Protein AF-A0A0F9HI23-F1 (afdb_monomer)

Radius of gyration: 23.36 Å; Cα contacts (8 Å, |Δi|>4): 128; chains: 1; bounding box: 50×27×61 Å

Sequence (127 aa):
MTTVYQAADNRWLVFNNGIKSDYFSQESEARDMATKLTFGEQSQGGATALAQVADRLTNLETVYFDRGYNSGGTNPIVDGDIVSLNITAADLAALVTLAQQLNNFLDNLAVATGDYDATLNAVRTDV

Foldseek 3Di:
DWDWDQDPVRWIWIDDPNRTDDTHNDPVVNVVVSVVVVVVVVVVVVVVVLVVVLVVLVVLLVCCVVVLCDVVGPNHDAQVNCVVQVAGSVLVVVSNLVSVQSVCVVVVHDHDDDDVVVSCVRRDDPD

pLDDT: mean 93.26, std 4.33, range [62.75, 97.94]

Structure (mmCIF, N/CA/C/O backbone):
data_AF-A0A0F9HI23-F1
#
_entry.id   AF-A0A0F9HI23-F1
#
loop_
_atom_site.group_PDB
_atom_site.id
_atom_site.type_symbol
_atom_site.label_atom_id
_atom_site.label_alt_id
_atom_site.label_comp_id
_atom_site.label_asym_id
_atom_site.label_entity_id
_atom_site.label_seq_id
_atom_site.pdbx_PDB_ins_code
_atom_site.Cartn_x
_atom_site.Cartn_y
_atom_site.Cartn_z
_atom_site.occupancy
_atom_site.B_iso_or_equiv
_atom_site.auth_seq_id
_atom_site.auth_comp_id
_atom_site.auth_asym_id
_atom_site.auth_atom_id
_atom_site.pdbx_PDB_model_num
ATOM 1 N N . MET A 1 1 ? 20.783 -2.466 -12.170 1.00 71.88 1 MET A N 1
ATOM 2 C CA . MET A 1 1 ? 21.206 -1.329 -13.023 1.00 71.88 1 MET A CA 1
ATOM 3 C C . MET A 1 1 ? 21.418 -1.851 -14.425 1.00 71.88 1 MET A C 1
ATOM 5 O O . MET A 1 1 ? 22.284 -2.700 -14.625 1.00 71.88 1 MET A O 1
ATOM 9 N N . THR A 1 2 ? 20.602 -1.375 -15.363 1.00 87.56 2 THR A N 1
ATOM 10 C CA . THR A 1 2 ? 20.696 -1.771 -16.768 1.00 87.56 2 THR A CA 1
ATOM 11 C C . THR A 1 2 ? 21.841 -1.026 -17.456 1.00 87.56 2 THR A C 1
ATOM 13 O O . THR A 1 2 ? 21.986 0.185 -17.287 1.00 87.56 2 THR A O 1
ATOM 16 N N . THR A 1 3 ? 22.6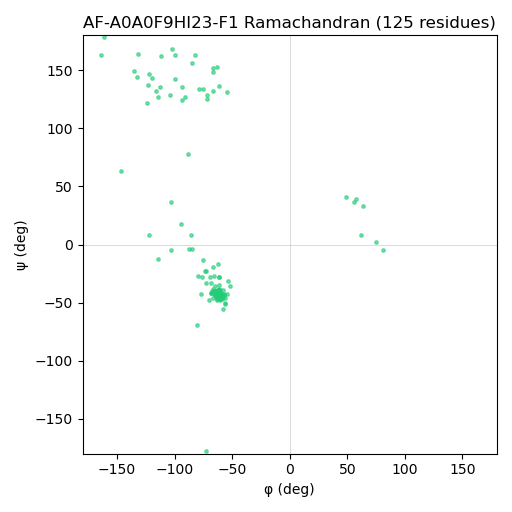62 -1.736 -18.225 1.00 90.06 3 THR A N 1
ATOM 17 C CA . THR A 1 3 ? 23.829 -1.182 -18.917 1.00 90.06 3 THR A CA 1
ATOM 18 C C . THR A 1 3 ? 23.881 -1.626 -20.375 1.00 90.06 3 THR A C 1
ATOM 20 O O . THR A 1 3 ? 23.500 -2.744 -20.722 1.00 90.06 3 THR A O 1
ATOM 23 N N . VAL A 1 4 ? 24.346 -0.719 -21.239 1.00 91.88 4 VAL A N 1
ATOM 24 C CA . VAL A 1 4 ? 24.458 -0.924 -22.689 1.00 91.88 4 VAL A CA 1
ATOM 25 C C . VAL A 1 4 ? 25.928 -0.873 -23.086 1.00 91.88 4 VAL A C 1
ATOM 27 O O . VAL A 1 4 ? 26.633 0.059 -22.700 1.00 91.88 4 VAL A O 1
ATOM 30 N N . TYR A 1 5 ? 26.380 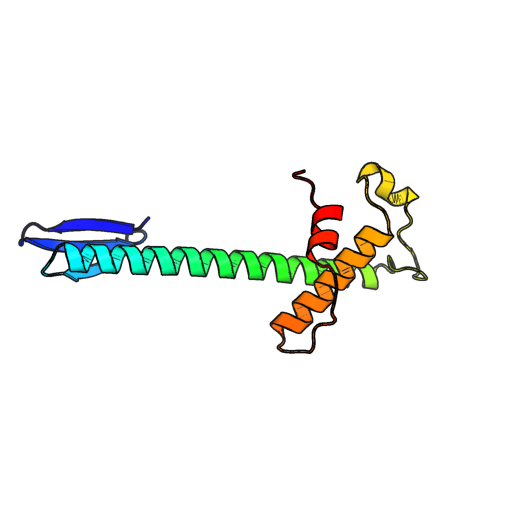-1.848 -23.871 1.00 91.94 5 TYR A N 1
ATOM 31 C CA . TYR A 1 5 ? 27.763 -1.937 -24.344 1.00 91.94 5 TYR A CA 1
ATOM 32 C C . TYR A 1 5 ? 27.812 -2.280 -25.827 1.00 91.94 5 TYR A C 1
ATOM 34 O O . TYR A 1 5 ? 26.960 -3.014 -26.324 1.00 91.94 5 TYR A O 1
ATOM 42 N N . GLN A 1 6 ? 28.846 -1.809 -26.516 1.00 93.06 6 GLN A N 1
ATOM 43 C CA . GLN A 1 6 ? 29.176 -2.285 -27.854 1.00 93.06 6 GLN A CA 1
ATOM 44 C C . GLN A 1 6 ? 30.158 -3.457 -27.747 1.00 93.06 6 GLN A C 1
ATOM 46 O O . GLN A 1 6 ? 31.184 -3.362 -27.072 1.00 93.06 6 GLN A O 1
ATOM 51 N N . ALA A 1 7 ? 29.832 -4.576 -28.384 1.00 88.88 7 ALA A N 1
ATOM 52 C CA . ALA A 1 7 ? 30.691 -5.747 -28.476 1.00 88.88 7 ALA A CA 1
ATOM 53 C C . ALA A 1 7 ? 31.721 -5.597 -29.610 1.00 88.88 7 ALA A C 1
ATOM 55 O O . ALA A 1 7 ? 31.569 -4.781 -30.518 1.00 88.88 7 ALA A O 1
ATOM 56 N N . ALA A 1 8 ? 32.772 -6.424 -29.575 1.00 88.19 8 ALA A N 1
ATOM 57 C CA . ALA A 1 8 ? 33.863 -6.400 -30.557 1.00 88.19 8 ALA A CA 1
ATOM 58 C C . ALA A 1 8 ? 33.420 -6.709 -32.003 1.00 88.19 8 ALA A C 1
ATOM 60 O O . ALA A 1 8 ? 34.151 -6.431 -32.947 1.00 88.19 8 ALA A O 1
ATOM 61 N N . ASP A 1 9 ? 32.228 -7.279 -32.180 1.00 89.81 9 ASP A N 1
ATOM 62 C CA . ASP A 1 9 ? 31.604 -7.577 -33.471 1.00 89.81 9 ASP A CA 1
ATOM 63 C C . ASP A 1 9 ? 30.654 -6.461 -33.957 1.00 89.81 9 ASP A C 1
ATOM 65 O O . ASP A 1 9 ? 29.818 -6.698 -34.828 1.00 89.81 9 ASP A O 1
ATOM 69 N N . ASN A 1 10 ? 30.776 -5.250 -33.397 1.00 90.19 10 ASN A N 1
ATOM 70 C CA . ASN A 1 10 ? 29.945 -4.067 -33.658 1.00 90.19 10 ASN A CA 1
ATOM 71 C C . ASN A 1 10 ? 28.455 -4.209 -33.309 1.00 90.19 10 ASN A C 1
ATOM 73 O O . ASN A 1 10 ? 27.683 -3.293 -33.596 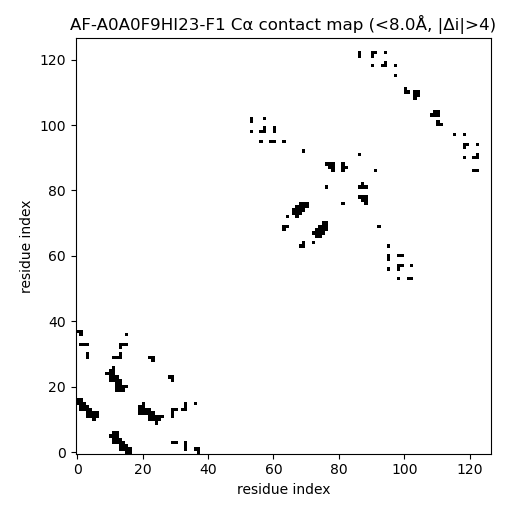1.00 90.19 10 ASN A O 1
ATOM 77 N N . ARG A 1 11 ? 28.040 -5.299 -32.657 1.00 92.25 11 ARG A N 1
ATOM 78 C CA . ARG A 1 11 ? 26.681 -5.432 -32.123 1.00 92.25 11 ARG A CA 1
ATOM 79 C C . ARG A 1 11 ? 26.579 -4.805 -30.742 1.00 92.25 11 ARG A C 1
ATOM 81 O O . ARG A 1 11 ? 27.561 -4.691 -30.011 1.00 92.25 11 ARG A O 1
ATOM 88 N N . TRP A 1 12 ? 25.370 -4.429 -30.364 1.00 93.62 12 TRP A N 1
ATOM 89 C CA . TRP A 1 12 ? 25.077 -3.844 -29.066 1.00 93.62 12 TRP A CA 1
ATOM 90 C C . TRP A 1 12 ? 24.502 -4.887 -28.118 1.00 93.62 12 TRP A C 1
ATOM 92 O O . TRP A 1 12 ? 23.741 -5.761 -28.519 1.00 93.62 12 TRP A O 1
ATOM 102 N N . LEU A 1 13 ? 24.885 -4.799 -26.852 1.00 92.62 13 LEU A N 1
ATOM 103 C CA . LEU A 1 13 ? 24.504 -5.710 -25.787 1.00 92.62 13 LEU A CA 1
ATOM 104 C C . LEU A 1 13 ? 23.838 -4.931 -24.667 1.00 92.62 13 LEU A C 1
ATOM 106 O O . LEU A 1 13 ? 24.339 -3.885 -24.255 1.00 92.62 13 LEU A O 1
ATOM 110 N N . VAL A 1 14 ? 22.758 -5.489 -24.133 1.00 93.25 14 VAL A N 1
ATOM 111 C CA . VAL A 1 14 ? 22.091 -4.963 -22.942 1.00 93.25 14 VAL A CA 1
ATOM 112 C C . VAL A 1 14 ? 22.226 -5.978 -21.821 1.00 93.25 14 VAL A C 1
ATOM 114 O O . VAL A 1 14 ? 21.871 -7.146 -21.991 1.00 93.25 14 VAL A O 1
ATOM 117 N N . PHE A 1 15 ? 22.731 -5.530 -20.678 1.00 91.25 15 PHE A N 1
ATOM 118 C CA . PHE A 1 15 ? 22.771 -6.312 -19.452 1.00 91.25 15 PHE A CA 1
ATOM 119 C C . PHE A 1 15 ? 21.848 -5.681 -18.428 1.00 91.25 15 PHE A C 1
ATOM 121 O O . PHE A 1 15 ? 21.894 -4.473 -18.217 1.00 91.25 15 PHE A O 1
ATOM 128 N N . ASN A 1 16 ? 21.056 -6.503 -17.753 1.00 90.19 16 ASN A N 1
ATOM 129 C CA . ASN A 1 16 ? 20.326 -6.081 -16.576 1.00 90.19 16 ASN A CA 1
ATOM 130 C C . ASN A 1 16 ? 20.668 -6.977 -15.385 1.00 90.19 16 ASN A C 1
ATOM 132 O O . ASN A 1 16 ? 20.522 -8.193 -15.459 1.00 90.19 16 ASN A O 1
ATOM 136 N N . ASN A 1 17 ? 21.181 -6.376 -14.308 1.00 86.44 17 ASN A N 1
ATOM 137 C CA . ASN A 1 17 ? 21.671 -7.076 -13.110 1.00 86.44 17 ASN A CA 1
ATOM 138 C C . ASN A 1 17 ? 22.623 -8.244 -13.434 1.00 86.44 17 ASN A C 1
ATOM 140 O O . ASN A 1 17 ? 22.542 -9.320 -12.851 1.00 86.44 17 ASN A O 1
ATOM 144 N N . GLY A 1 18 ? 23.519 -8.030 -14.403 1.00 84.69 18 GLY A N 1
ATOM 145 C CA . GLY A 1 18 ? 24.489 -9.032 -14.855 1.00 84.69 18 GLY A CA 1
ATOM 146 C C . GLY A 1 18 ? 23.936 -10.074 -15.835 1.00 84.69 18 GLY A C 1
ATOM 147 O O . GLY A 1 18 ? 24.709 -10.862 -16.374 1.00 84.69 18 GLY A O 1
ATOM 148 N N . ILE A 1 19 ? 22.633 -10.059 -16.129 1.00 88.56 19 ILE A N 1
ATOM 149 C CA . ILE A 1 19 ? 21.994 -10.963 -17.088 1.00 88.56 19 ILE A CA 1
ATOM 150 C C . ILE A 1 19 ? 21.946 -10.290 -18.460 1.00 88.56 19 ILE A C 1
ATOM 152 O O . ILE A 1 19 ? 21.405 -9.195 -18.607 1.00 88.56 19 ILE A O 1
ATOM 156 N N . LYS A 1 20 ? 22.504 -10.949 -19.479 1.00 89.25 20 LYS A N 1
ATOM 157 C CA . LYS A 1 20 ? 22.438 -10.484 -20.871 1.00 89.25 20 LYS A CA 1
ATOM 158 C C . LYS A 1 20 ? 21.020 -10.671 -21.416 1.00 89.25 20 LYS A C 1
ATOM 160 O O . LYS A 1 20 ? 20.500 -11.781 -21.357 1.00 89.25 20 LYS A O 1
ATOM 165 N N . SER A 1 21 ? 20.441 -9.615 -21.983 1.00 84.50 21 SER A N 1
ATOM 166 C CA . SER A 1 21 ? 19.138 -9.667 -22.653 1.00 84.50 21 SER A CA 1
ATOM 167 C C . SER A 1 21 ? 19.272 -10.223 -24.074 1.00 84.50 21 SER A C 1
ATOM 169 O O . SER A 1 21 ? 18.865 -11.355 -24.310 1.00 84.50 21 SER A O 1
ATOM 171 N N . ASP A 1 22 ? 19.894 -9.479 -24.995 1.00 87.00 22 ASP A N 1
ATOM 172 C CA . ASP A 1 22 ? 20.090 -9.914 -26.386 1.00 87.00 22 ASP A CA 1
ATOM 173 C C . ASP A 1 22 ? 21.206 -9.119 -27.100 1.00 87.00 22 ASP A C 1
ATOM 175 O O . ASP A 1 22 ? 21.820 -8.222 -26.509 1.00 87.00 22 ASP A O 1
ATOM 179 N N . TYR A 1 23 ? 21.466 -9.469 -28.364 1.00 89.31 23 TYR A N 1
ATOM 180 C CA . TYR A 1 23 ? 22.253 -8.696 -29.321 1.00 89.31 23 TYR A CA 1
ATOM 181 C C . TYR A 1 23 ? 21.360 -7.800 -30.177 1.00 89.31 23 TYR A C 1
ATOM 183 O O . TYR A 1 23 ? 20.382 -8.252 -30.764 1.00 89.31 23 TYR A O 1
ATOM 191 N N . PHE A 1 24 ? 21.782 -6.554 -30.350 1.00 93.00 24 PHE A N 1
ATOM 192 C CA . PHE A 1 24 ? 21.100 -5.565 -31.174 1.00 93.00 24 PHE A CA 1
ATOM 193 C C . PHE A 1 24 ? 22.012 -5.090 -32.297 1.00 93.00 24 PHE A C 1
ATOM 195 O O . PHE A 1 24 ? 23.228 -4.958 -32.130 1.00 93.00 24 PHE A O 1
ATOM 202 N N . SER A 1 25 ? 21.417 -4.842 -33.458 1.00 92.50 25 SER A N 1
ATOM 203 C CA . SER A 1 25 ? 22.147 -4.366 -34.632 1.00 92.50 25 SER A CA 1
ATOM 204 C C . SER A 1 25 ? 22.417 -2.863 -34.566 1.00 92.50 25 SER A C 1
ATOM 206 O O . SER A 1 25 ? 23.419 -2.389 -35.099 1.00 92.50 25 SER A O 1
ATOM 208 N N . GLN A 1 26 ? 21.556 -2.124 -33.860 1.00 94.69 26 GLN A N 1
ATOM 209 C CA . GLN A 1 26 ? 21.635 -0.677 -33.705 1.00 94.69 26 GLN A CA 1
ATOM 210 C C . GLN A 1 26 ? 21.713 -0.275 -32.229 1.00 94.69 26 GLN A C 1
ATOM 212 O O . GLN A 1 26 ? 21.097 -0.890 -31.358 1.00 94.69 26 GLN A O 1
ATOM 217 N N . GLU A 1 27 ? 22.435 0.812 -31.950 1.00 92.75 27 GLU A N 1
ATOM 218 C CA . GLU A 1 27 ? 22.540 1.375 -30.599 1.00 92.75 27 GLU A CA 1
ATOM 219 C C . GLU A 1 27 ? 21.178 1.828 -30.065 1.00 92.75 27 GLU A C 1
ATOM 221 O O . GLU A 1 27 ? 20.861 1.634 -28.893 1.00 92.75 27 GLU A O 1
ATOM 226 N N . SER A 1 28 ? 20.360 2.419 -30.937 1.00 95.00 28 SER A N 1
ATOM 227 C CA . SER A 1 28 ? 19.012 2.890 -30.619 1.00 95.00 28 SER A CA 1
ATOM 228 C C . SER A 1 28 ? 18.112 1.756 -30.123 1.00 95.00 28 SER A C 1
ATOM 230 O O . SER A 1 28 ? 17.415 1.933 -29.127 1.00 95.00 28 SER A O 1
ATOM 232 N N . GLU A 1 29 ? 18.178 0.581 -30.756 1.00 94.44 29 GLU A N 1
ATOM 233 C CA . GLU A 1 29 ? 17.438 -0.623 -30.351 1.00 94.44 29 GLU A CA 1
ATOM 234 C C . GLU A 1 29 ? 17.887 -1.112 -28.966 1.00 94.44 29 GLU A C 1
ATOM 236 O O . GLU A 1 29 ? 17.057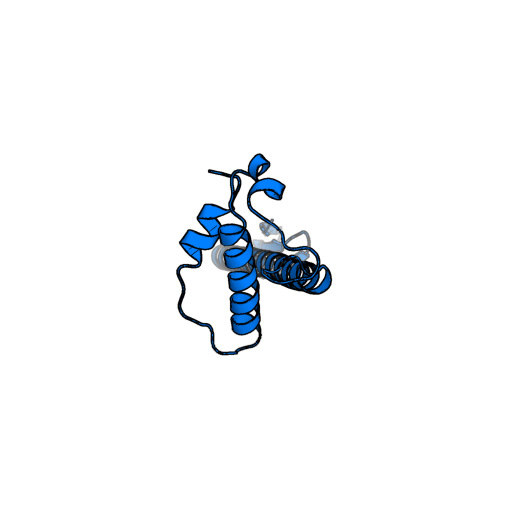 -1.399 -28.101 1.00 94.44 29 GLU A O 1
ATOM 241 N N . ALA A 1 30 ? 19.201 -1.145 -28.718 1.00 93.06 30 ALA A N 1
ATOM 242 C CA . ALA A 1 30 ? 19.745 -1.532 -27.417 1.00 93.06 30 ALA A CA 1
ATOM 243 C C . ALA A 1 30 ? 19.360 -0.542 -26.305 1.00 93.06 30 ALA A C 1
ATOM 245 O O . ALA A 1 30 ? 19.031 -0.948 -25.189 1.00 93.06 30 ALA A O 1
ATOM 246 N N . ARG A 1 31 ? 19.365 0.764 -26.594 1.00 92.38 31 ARG A N 1
ATOM 247 C CA . ARG A 1 31 ? 18.938 1.800 -25.640 1.00 92.38 31 ARG A CA 1
ATOM 248 C C . ARG A 1 31 ? 17.440 1.732 -25.344 1.00 92.38 31 ARG A C 1
ATOM 250 O O . ARG A 1 31 ? 17.060 1.867 -24.185 1.00 92.38 31 ARG A O 1
ATOM 257 N N . ASP A 1 32 ? 16.603 1.481 -26.348 1.00 94.75 32 ASP A N 1
ATOM 258 C CA . ASP A 1 32 ? 15.164 1.269 -26.153 1.00 94.75 32 ASP A CA 1
ATOM 259 C C . ASP A 1 32 ? 14.889 0.046 -25.260 1.00 94.75 32 ASP A C 1
ATOM 261 O O . ASP A 1 32 ? 14.136 0.136 -24.287 1.00 94.75 32 ASP A O 1
ATOM 265 N N . MET A 1 33 ? 15.581 -1.075 -25.503 1.00 94.06 33 MET A N 1
ATOM 266 C CA . MET A 1 33 ? 15.510 -2.244 -24.621 1.00 94.06 33 MET A CA 1
ATOM 267 C C . MET A 1 33 ? 15.955 -1.914 -23.191 1.00 94.06 33 MET A C 1
ATOM 269 O O . MET A 1 33 ? 15.296 -2.312 -22.230 1.00 94.06 33 MET A O 1
ATOM 273 N N . ALA A 1 34 ? 17.044 -1.161 -23.025 1.00 92.38 34 ALA A N 1
ATOM 274 C CA . ALA A 1 34 ? 17.525 -0.787 -21.701 1.00 92.38 34 ALA A CA 1
ATOM 275 C C . ALA A 1 34 ? 16.496 0.043 -20.907 1.00 92.38 34 ALA A C 1
ATOM 277 O O . ALA A 1 34 ? 16.298 -0.181 -19.709 1.00 92.38 34 ALA A O 1
ATOM 278 N N . THR A 1 35 ? 15.793 0.955 -21.583 1.00 94.00 35 THR A N 1
ATOM 279 C CA . THR A 1 35 ? 14.689 1.731 -21.001 1.00 94.00 35 THR A CA 1
ATOM 280 C C . THR A 1 35 ? 13.518 0.834 -20.601 1.00 94.00 35 THR A C 1
ATOM 282 O O . THR A 1 35 ? 13.003 0.969 -19.492 1.00 94.00 35 THR A O 1
ATOM 285 N N . LYS A 1 36 ? 13.123 -0.123 -21.452 1.00 93.88 36 LYS A N 1
ATOM 286 C CA . LYS A 1 36 ? 12.054 -1.093 -21.148 1.00 93.88 36 LYS A CA 1
ATOM 287 C C . LYS A 1 36 ? 12.382 -1.954 -19.928 1.00 93.88 36 LYS A C 1
ATOM 289 O O . LYS A 1 36 ? 11.522 -2.144 -19.070 1.00 93.88 36 LYS A O 1
ATOM 294 N N . LEU A 1 37 ? 13.623 -2.433 -19.823 1.00 93.94 37 LEU A N 1
ATOM 295 C CA . LEU A 1 37 ? 14.085 -3.195 -18.661 1.00 93.94 37 LEU A CA 1
ATOM 296 C C . LEU A 1 37 ? 14.042 -2.339 -17.397 1.00 93.94 37 LEU A C 1
ATOM 298 O O . LEU A 1 37 ? 13.456 -2.762 -16.406 1.00 93.94 37 LEU A O 1
ATOM 302 N N . THR A 1 38 ? 14.557 -1.111 -17.462 1.00 91.75 38 THR A N 1
ATOM 303 C CA . THR A 1 38 ? 14.505 -0.167 -16.336 1.00 91.75 38 THR A CA 1
ATOM 304 C C . THR A 1 38 ? 13.062 0.092 -15.892 1.00 91.75 38 THR A C 1
ATOM 306 O O . THR A 1 38 ? 12.765 0.029 -14.704 1.00 91.75 38 THR A O 1
ATOM 309 N N . PHE A 1 39 ? 12.135 0.317 -16.827 1.00 92.62 39 PHE A N 1
ATOM 310 C CA . PHE A 1 39 ? 10.711 0.482 -16.520 1.00 92.62 39 PHE A CA 1
ATOM 311 C C . PHE A 1 39 ? 10.112 -0.757 -15.834 1.00 92.62 39 PHE A C 1
ATOM 313 O O . PHE A 1 39 ? 9.384 -0.630 -14.847 1.00 92.62 39 PHE A O 1
ATOM 320 N N . GLY A 1 40 ? 10.439 -1.956 -16.323 1.00 93.62 40 GLY A N 1
ATOM 321 C CA . GLY A 1 40 ? 10.009 -3.215 -15.717 1.00 93.62 40 GLY A CA 1
ATOM 322 C C . GLY A 1 40 ? 10.555 -3.410 -14.300 1.00 93.62 40 GLY A C 1
ATOM 323 O O . GLY A 1 40 ? 9.815 -3.852 -13.425 1.00 93.62 40 GLY A O 1
ATOM 324 N N . GLU A 1 41 ? 11.812 -3.035 -14.047 1.00 92.50 41 GLU A N 1
ATOM 325 C CA . GLU A 1 41 ? 12.409 -3.060 -12.704 1.00 92.50 41 GLU A CA 1
ATOM 326 C C . GLU A 1 41 ? 11.693 -2.111 -11.743 1.00 92.50 41 GLU A C 1
ATOM 328 O O . GLU A 1 41 ? 11.326 -2.517 -10.642 1.00 92.50 41 GLU A O 1
ATOM 333 N N . GLN A 1 42 ? 11.452 -0.866 -12.165 1.00 93.50 42 GLN A N 1
ATOM 334 C CA . GLN A 1 42 ? 10.733 0.113 -11.345 1.00 93.50 42 GLN A CA 1
ATOM 335 C C . GLN A 1 42 ? 9.300 -0.347 -11.059 1.00 93.50 42 GLN A C 1
ATOM 337 O O . GLN A 1 42 ? 8.822 -0.222 -9.934 1.00 93.50 42 GLN A O 1
ATOM 342 N N . SER A 1 43 ? 8.639 -0.948 -12.051 1.00 94.81 43 SER A N 1
ATOM 343 C CA . SER A 1 43 ? 7.287 -1.492 -11.900 1.00 94.81 43 SER A CA 1
ATOM 344 C C . SER A 1 43 ? 7.246 -2.659 -10.907 1.00 94.81 43 SER A C 1
ATOM 346 O O . SER A 1 43 ? 6.373 -2.698 -10.044 1.00 94.81 43 SER A O 1
ATOM 348 N N . GLN A 1 44 ? 8.212 -3.584 -10.971 1.00 95.56 44 GLN A N 1
ATOM 349 C CA . GLN A 1 44 ? 8.337 -4.680 -10.000 1.00 95.56 44 GLN A CA 1
ATOM 350 C C . GLN A 1 44 ? 8.663 -4.173 -8.590 1.00 95.56 44 GLN A C 1
ATOM 352 O O . GLN A 1 44 ? 8.102 -4.670 -7.612 1.00 95.56 44 GLN A O 1
ATOM 357 N N . GLY A 1 45 ? 9.534 -3.166 -8.478 1.00 96.06 45 GLY A N 1
ATOM 358 C CA . GLY A 1 45 ? 9.840 -2.508 -7.209 1.00 96.06 45 GLY A CA 1
ATOM 359 C C . GLY A 1 45 ? 8.602 -1.860 -6.586 1.00 96.06 45 GLY A C 1
ATOM 360 O O . GLY A 1 45 ? 8.311 -2.098 -5.416 1.00 96.06 45 GLY A O 1
ATOM 361 N N . GLY A 1 46 ? 7.827 -1.120 -7.383 1.00 95.31 46 GLY A N 1
ATOM 362 C CA . GLY A 1 46 ? 6.564 -0.519 -6.950 1.00 95.31 46 GLY A CA 1
ATOM 363 C C . GLY A 1 46 ? 5.529 -1.557 -6.513 1.00 95.31 46 GLY A C 1
ATOM 364 O O . GLY A 1 46 ? 4.941 -1.417 -5.443 1.00 95.31 46 GLY A O 1
ATOM 365 N N . ALA A 1 47 ? 5.355 -2.635 -7.285 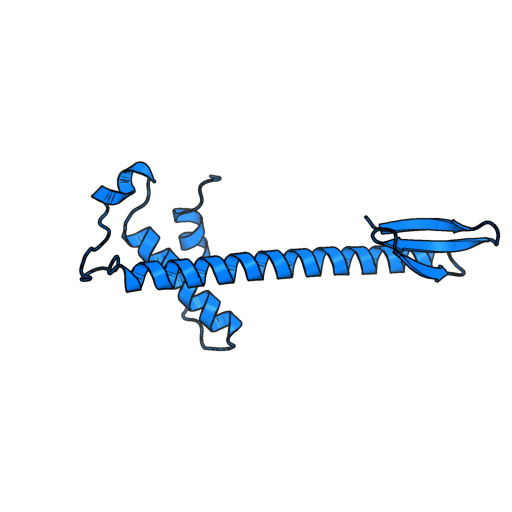1.00 95.31 47 ALA A N 1
ATOM 366 C CA . ALA A 1 47 ? 4.455 -3.732 -6.923 1.00 95.31 47 ALA A CA 1
ATOM 367 C C . ALA A 1 47 ? 4.868 -4.414 -5.608 1.00 95.31 47 ALA A C 1
ATOM 369 O O . ALA A 1 47 ? 4.021 -4.696 -4.764 1.00 95.31 47 ALA A O 1
ATOM 370 N N . THR A 1 48 ? 6.173 -4.623 -5.401 1.00 97.00 48 THR A N 1
ATOM 371 C CA . THR A 1 48 ? 6.709 -5.193 -4.155 1.00 97.00 48 THR A CA 1
ATOM 372 C C . THR A 1 48 ? 6.435 -4.280 -2.962 1.00 97.00 48 THR A C 1
ATOM 374 O O . THR A 1 48 ? 5.987 -4.752 -1.921 1.00 97.00 48 THR A O 1
ATOM 377 N N . ALA A 1 49 ? 6.671 -2.973 -3.109 1.00 95.31 49 ALA A N 1
ATOM 378 C CA . ALA A 1 49 ? 6.413 -2.002 -2.050 1.00 95.31 49 ALA A CA 1
ATOM 379 C C . ALA A 1 49 ? 4.921 -1.945 -1.684 1.00 95.31 49 ALA A C 1
ATOM 381 O O . ALA A 1 49 ? 4.581 -1.967 -0.503 1.00 95.31 49 ALA A O 1
ATOM 382 N N . LEU A 1 50 ? 4.032 -1.936 -2.683 1.00 92.12 50 LEU A N 1
ATOM 383 C CA . LEU A 1 50 ? 2.587 -1.958 -2.455 1.00 92.12 50 LEU A CA 1
ATOM 384 C C . LEU A 1 50 ? 2.147 -3.229 -1.716 1.00 92.12 50 LEU A C 1
ATOM 386 O O . LEU A 1 50 ? 1.400 -3.128 -0.748 1.00 92.12 50 LEU A O 1
ATOM 390 N N . ALA A 1 51 ? 2.642 -4.401 -2.127 1.00 94.12 51 ALA A N 1
ATOM 391 C CA . ALA A 1 51 ? 2.331 -5.669 -1.467 1.00 94.12 51 ALA A CA 1
ATOM 392 C C . ALA A 1 51 ? 2.778 -5.672 0.004 1.00 94.12 51 ALA A C 1
ATOM 394 O O . ALA A 1 51 ? 1.999 -6.010 0.887 1.00 94.12 51 ALA A O 1
ATOM 395 N N . GLN A 1 52 ? 3.997 -5.203 0.290 1.00 94.81 52 GLN A N 1
ATOM 396 C CA . GLN A 1 52 ? 4.501 -5.102 1.664 1.00 94.81 52 GLN A CA 1
ATOM 397 C C . GLN A 1 52 ? 3.670 -4.153 2.535 1.00 94.81 52 GLN A C 1
ATOM 399 O O . GLN A 1 52 ? 3.462 -4.422 3.720 1.00 94.81 52 GLN A O 1
ATOM 404 N N . VAL A 1 53 ? 3.215 -3.031 1.969 1.00 92.50 53 VAL A N 1
ATOM 405 C CA . VAL A 1 53 ? 2.332 -2.092 2.671 1.00 92.50 53 VAL A CA 1
ATOM 406 C C . VAL A 1 53 ? 0.976 -2.738 2.945 1.00 92.50 53 VAL A C 1
ATOM 408 O O . VAL A 1 53 ? 0.509 -2.661 4.080 1.00 92.50 53 VAL A O 1
ATOM 411 N N . ALA A 1 54 ? 0.382 -3.404 1.953 1.00 92.00 54 ALA A N 1
ATOM 412 C CA . ALA A 1 54 ? -0.885 -4.113 2.104 1.00 92.00 54 ALA A CA 1
ATOM 413 C C . ALA A 1 54 ? -0.800 -5.177 3.208 1.00 92.00 54 ALA A C 1
ATOM 415 O O . ALA A 1 54 ? -1.513 -5.063 4.200 1.00 92.00 54 ALA A O 1
ATOM 416 N N . ASP A 1 55 ? 0.160 -6.104 3.120 1.00 94.44 55 ASP A N 1
ATOM 417 C CA . ASP A 1 55 ? 0.364 -7.170 4.112 1.00 94.44 55 ASP A CA 1
ATOM 418 C C . ASP A 1 55 ? 0.518 -6.614 5.536 1.00 94.44 55 ASP A C 1
ATOM 420 O O . ASP A 1 55 ? -0.040 -7.134 6.508 1.00 94.44 55 ASP A O 1
ATOM 424 N N . ARG A 1 56 ? 1.277 -5.519 5.680 1.00 94.06 56 ARG A N 1
ATOM 425 C CA . ARG A 1 56 ? 1.495 -4.874 6.976 1.00 94.06 56 ARG A CA 1
ATOM 426 C C . ARG A 1 56 ? 0.216 -4.247 7.525 1.00 94.06 56 ARG A C 1
ATO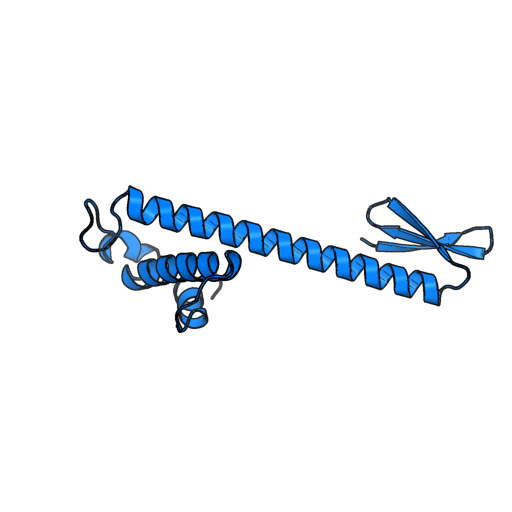M 428 O O . ARG A 1 56 ? -0.026 -4.358 8.728 1.00 94.06 56 ARG A O 1
ATOM 435 N N . LEU A 1 57 ? -0.576 -3.592 6.680 1.00 92.12 57 LEU A N 1
ATOM 436 C CA . LEU A 1 57 ? -1.842 -2.973 7.069 1.00 92.12 57 LEU A CA 1
ATOM 437 C C . LEU A 1 57 ? -2.896 -4.026 7.440 1.00 92.12 57 LEU A C 1
ATOM 439 O O . LEU A 1 57 ? -3.534 -3.882 8.481 1.00 92.12 57 LEU A O 1
ATOM 443 N N . THR A 1 58 ? -3.006 -5.124 6.688 1.00 91.19 58 THR A N 1
ATOM 444 C CA . THR A 1 58 ? -3.884 -6.263 7.020 1.00 91.19 58 THR A CA 1
ATOM 445 C C . THR A 1 58 ? -3.514 -6.888 8.367 1.00 91.19 58 THR A C 1
ATOM 447 O O . THR A 1 58 ? -4.376 -7.185 9.196 1.00 91.19 58 THR A O 1
ATOM 450 N N . ASN A 1 59 ? -2.216 -7.053 8.637 1.00 94.56 59 ASN A N 1
ATOM 451 C CA . ASN A 1 59 ? -1.760 -7.569 9.925 1.00 94.56 59 ASN A CA 1
ATOM 452 C C . ASN A 1 59 ? -2.057 -6.595 11.082 1.00 94.56 59 ASN A C 1
ATOM 454 O O . ASN A 1 59 ? -2.436 -7.026 12.169 1.00 94.56 59 ASN A O 1
ATOM 458 N N . LEU A 1 60 ? -1.910 -5.284 10.864 1.00 93.50 60 LEU A N 1
ATOM 459 C CA . LEU A 1 60 ? -2.270 -4.269 11.862 1.00 93.50 60 LEU A CA 1
ATOM 460 C C . LEU A 1 60 ? -3.770 -4.277 12.169 1.00 93.50 60 LEU A C 1
ATOM 462 O O . LEU A 1 60 ? -4.137 -4.224 13.342 1.00 93.50 60 LEU A O 1
ATOM 466 N N . GLU A 1 61 ? -4.615 -4.387 11.142 1.00 94.50 61 GLU A N 1
ATOM 467 C CA . GLU A 1 61 ? -6.062 -4.549 11.296 1.00 94.50 61 GLU A CA 1
ATOM 468 C C . GLU A 1 61 ? -6.382 -5.769 12.169 1.00 94.50 61 GLU A C 1
ATOM 470 O O . GLU A 1 61 ? -7.089 -5.651 13.170 1.00 94.50 61 GLU A O 1
ATOM 475 N N . THR A 1 62 ? -5.798 -6.922 11.835 1.00 95.62 62 THR A N 1
ATOM 476 C CA . THR A 1 62 ? -5.998 -8.177 12.574 1.00 95.62 62 THR A CA 1
ATOM 477 C C . THR A 1 62 ? -5.636 -8.003 14.048 1.00 95.62 62 THR A C 1
ATOM 479 O O . THR A 1 62 ? -6.445 -8.270 14.932 1.00 95.62 62 THR A O 1
ATOM 482 N N . VAL A 1 63 ? -4.449 -7.454 14.331 1.00 96.12 63 VAL A N 1
ATOM 483 C CA . VAL A 1 63 ? -3.987 -7.208 15.704 1.00 96.12 63 VAL A CA 1
ATOM 484 C C . VAL A 1 63 ? -4.903 -6.238 16.455 1.00 96.12 63 VAL A C 1
ATOM 486 O O . VAL A 1 63 ? -5.133 -6.431 17.651 1.00 96.12 63 VAL A O 1
ATOM 489 N N . TYR A 1 64 ? -5.413 -5.201 15.788 1.00 96.38 64 TYR A N 1
ATOM 490 C CA .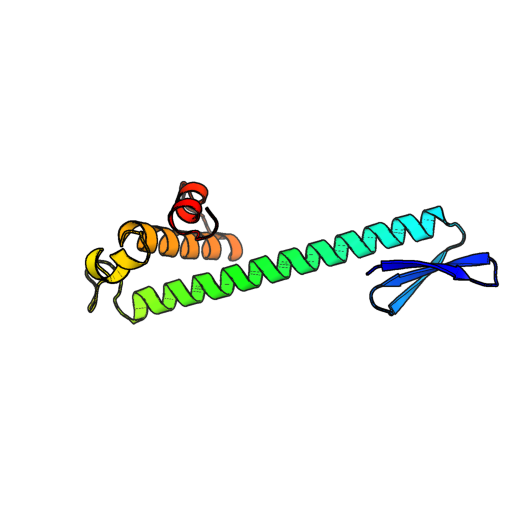 TYR A 1 64 ? -6.294 -4.207 16.399 1.00 96.38 64 TYR A CA 1
ATOM 491 C C . TYR A 1 64 ? -7.588 -4.841 16.924 1.00 96.38 64 TYR A C 1
ATOM 493 O O . TYR A 1 64 ? -7.969 -4.602 18.074 1.00 96.38 64 TYR A O 1
ATOM 501 N N . PHE A 1 65 ? -8.226 -5.697 16.125 1.00 96.12 65 PHE A N 1
ATOM 502 C CA . PHE A 1 65 ? -9.448 -6.387 16.539 1.00 96.12 65 PHE A CA 1
ATOM 503 C C . PHE A 1 65 ? -9.176 -7.551 17.499 1.00 96.12 65 PHE A C 1
ATOM 505 O O . PHE A 1 65 ? -9.851 -7.650 18.523 1.00 96.12 65 PHE A O 1
ATOM 512 N N . ASP A 1 66 ? -8.155 -8.375 17.250 1.00 97.44 66 ASP A N 1
ATOM 513 C CA . ASP A 1 66 ? -7.834 -9.541 18.089 1.00 97.44 66 ASP A CA 1
ATOM 514 C C . ASP A 1 66 ? -7.480 -9.155 19.528 1.00 97.44 66 ASP A C 1
ATOM 516 O O . ASP A 1 66 ? -7.798 -9.869 20.481 1.00 97.44 66 ASP A O 1
ATOM 520 N N . ARG A 1 67 ? -6.819 -8.006 19.709 1.00 97.19 67 ARG A N 1
ATOM 521 C CA . ARG A 1 67 ? -6.481 -7.486 21.040 1.00 97.19 67 ARG A CA 1
ATOM 522 C C . ARG A 1 67 ? -7.608 -6.680 21.682 1.00 97.19 67 ARG A C 1
ATOM 524 O O . ARG A 1 67 ? -7.460 -6.251 22.828 1.00 97.19 67 ARG A O 1
ATOM 531 N N . GLY A 1 68 ? -8.714 -6.469 20.969 1.00 97.38 68 GLY A N 1
ATOM 532 C CA . GLY A 1 68 ? -9.831 -5.649 21.423 1.00 97.38 68 GLY A CA 1
ATOM 533 C C . GLY A 1 68 ? -9.452 -4.181 21.618 1.00 97.38 68 GLY A C 1
ATOM 534 O O . GLY A 1 68 ? -9.972 -3.553 22.540 1.00 97.38 68 GLY A O 1
ATOM 535 N N . TYR A 1 69 ? -8.533 -3.660 20.793 1.00 97.94 69 TYR A N 1
ATOM 536 C CA . TYR A 1 69 ? -8.096 -2.256 20.798 1.00 97.94 69 TYR A CA 1
ATOM 537 C C . TYR A 1 69 ? -9.125 -1.311 20.171 1.00 97.94 69 TYR A C 1
ATOM 539 O O . TYR A 1 69 ? -9.034 -0.094 20.340 1.00 97.94 69 TYR A O 1
ATOM 547 N N . ASN A 1 70 ? -10.119 -1.864 19.477 1.00 96.69 70 ASN A N 1
ATOM 548 C CA . ASN A 1 70 ? -11.253 -1.124 18.955 1.00 96.69 70 ASN A CA 1
ATOM 549 C C . ASN A 1 70 ? -12.103 -0.491 20.059 1.00 96.69 70 ASN A C 1
ATOM 551 O O . ASN A 1 70 ? -12.209 -1.002 21.176 1.00 96.69 70 ASN A O 1
ATOM 555 N N . SER A 1 71 ? -12.772 0.610 19.714 1.00 94.25 71 SER A N 1
ATOM 556 C CA . SER A 1 71 ? -13.751 1.239 20.601 1.00 94.25 71 SER A CA 1
ATOM 557 C C . SER A 1 71 ? -14.812 0.220 21.041 1.00 94.25 71 SER A C 1
ATOM 559 O O . SER A 1 71 ? -15.342 -0.533 20.220 1.00 94.25 71 SER A O 1
ATOM 561 N N . GLY A 1 72 ? -15.077 0.163 22.350 1.00 93.62 72 GLY A N 1
ATOM 562 C CA . GLY A 1 72 ? -15.979 -0.819 22.965 1.00 93.62 72 GLY A CA 1
ATOM 563 C C . GLY A 1 72 ? -15.417 -2.244 23.093 1.00 93.62 72 GLY A C 1
ATOM 564 O O . GLY A 1 72 ? -16.136 -3.126 23.557 1.00 93.62 72 GLY A O 1
ATOM 565 N N . GLY A 1 73 ? -14.165 -2.480 22.692 1.00 95.81 73 GLY A N 1
ATOM 566 C CA . GLY A 1 73 ? -13.460 -3.748 22.871 1.00 95.81 73 GLY A CA 1
ATOM 567 C C . GLY A 1 73 ? -13.039 -4.022 24.320 1.00 95.81 73 GLY A C 1
ATOM 568 O O . GLY A 1 73 ? -13.326 -3.259 25.242 1.00 95.81 73 GLY A O 1
ATOM 569 N N . THR A 1 74 ? -12.344 -5.141 24.532 1.00 97.12 74 THR A N 1
ATOM 570 C CA . THR A 1 74 ? -11.890 -5.580 25.864 1.00 97.12 74 THR A CA 1
ATOM 571 C C . THR A 1 74 ? -10.727 -4.763 26.418 1.00 97.12 74 THR A C 1
ATOM 573 O O . THR A 1 74 ? -10.514 -4.765 27.627 1.00 97.12 74 THR A O 1
ATOM 576 N N . ASN A 1 75 ? -9.960 -4.103 25.551 1.00 96.75 75 ASN A N 1
ATOM 577 C CA . ASN A 1 75 ? -8.839 -3.257 25.940 1.00 96.75 75 ASN A CA 1
ATOM 578 C C . ASN A 1 75 ? -8.699 -2.068 24.972 1.00 96.75 75 ASN A C 1
ATOM 580 O O . ASN A 1 75 ? -7.715 -2.005 24.238 1.00 96.75 75 ASN A O 1
ATOM 584 N N . PRO A 1 76 ? -9.694 -1.168 24.893 1.00 97.25 76 PRO A N 1
ATOM 585 C CA . PRO A 1 76 ? -9.708 -0.125 23.875 1.00 97.25 76 PRO A CA 1
ATOM 586 C C . PRO A 1 76 ? -8.494 0.794 24.004 1.00 97.25 76 PRO A C 1
ATOM 588 O O . PRO A 1 76 ? -8.182 1.228 25.112 1.00 97.25 76 PRO A O 1
ATOM 591 N N . ILE A 1 77 ? -7.860 1.134 22.879 1.00 97.38 77 ILE A N 1
ATOM 592 C CA . ILE A 1 77 ? -6.879 2.224 22.855 1.00 97.38 77 ILE A CA 1
ATOM 593 C C . ILE A 1 77 ? -7.643 3.539 22.995 1.00 97.38 77 ILE A C 1
ATOM 595 O O . ILE A 1 77 ? -8.544 3.827 22.202 1.00 97.38 77 ILE A O 1
ATOM 599 N N . VAL A 1 78 ? -7.266 4.344 23.983 1.00 97.56 78 VAL A N 1
ATOM 600 C CA . VAL A 1 78 ? -7.767 5.711 24.165 1.00 97.56 78 VAL A CA 1
ATOM 601 C C . VAL A 1 78 ? -6.653 6.725 23.915 1.00 97.56 78 VAL A C 1
ATOM 603 O O . VAL A 1 78 ? -5.474 6.386 23.965 1.00 97.56 78 VAL A O 1
ATOM 606 N N . ASP A 1 79 ? -7.007 7.992 23.679 1.00 97.38 79 ASP A N 1
ATOM 607 C CA . ASP A 1 79 ? -6.032 9.053 23.360 1.00 97.38 79 ASP A CA 1
ATOM 608 C C . ASP A 1 79 ? -4.879 9.133 24.375 1.00 97.38 79 ASP A C 1
ATOM 610 O O . ASP A 1 79 ? -3.726 9.362 24.009 1.00 97.38 79 ASP A O 1
ATOM 614 N N . GLY A 1 80 ? -5.175 8.890 25.656 1.00 97.31 80 GLY A N 1
ATOM 615 C CA . GLY A 1 80 ? -4.180 8.893 26.728 1.00 97.31 80 GLY A CA 1
ATOM 616 C C . GLY A 1 80 ? -3.069 7.847 26.568 1.00 97.31 80 GLY A C 1
ATOM 617 O O . GLY A 1 80 ? -1.955 8.095 27.023 1.00 97.31 80 GLY A O 1
ATOM 618 N N . ASP A 1 81 ? -3.333 6.724 25.896 1.00 97.31 81 ASP A N 1
ATOM 619 C CA . ASP A 1 81 ? -2.357 5.642 25.706 1.00 97.31 81 ASP A CA 1
ATOM 620 C C . ASP A 1 81 ? -1.309 5.983 24.639 1.00 97.31 81 ASP A C 1
ATOM 622 O O . ASP A 1 81 ? -0.181 5.489 24.678 1.00 97.31 81 ASP A O 1
ATOM 626 N N . ILE A 1 82 ? -1.687 6.825 23.673 1.00 96.44 82 ILE A N 1
ATOM 627 C CA . ILE A 1 82 ? -0.921 7.091 22.447 1.00 96.44 82 ILE A CA 1
ATOM 628 C C . ILE A 1 82 ? -0.556 8.564 22.268 1.00 96.44 82 ILE A C 1
ATOM 630 O O . ILE A 1 82 ? 0.012 8.935 21.245 1.00 96.44 82 ILE A O 1
ATOM 634 N N . VAL A 1 83 ? -0.795 9.403 23.278 1.00 95.88 83 VAL A N 1
ATOM 635 C CA . VAL A 1 83 ? -0.464 10.837 23.249 1.00 95.88 83 VAL A CA 1
ATOM 636 C C . VAL A 1 83 ? 1.005 11.109 22.894 1.00 95.88 83 VAL A C 1
ATOM 638 O O . VAL A 1 83 ? 1.315 12.106 22.247 1.00 95.88 83 VAL A O 1
ATOM 641 N N . SER A 1 84 ? 1.922 10.206 23.258 1.00 95.75 84 SER A N 1
ATOM 642 C CA . SER A 1 84 ? 3.352 10.304 22.928 1.00 95.75 84 SER A CA 1
ATOM 643 C C . SER A 1 84 ? 3.651 10.171 21.432 1.00 95.75 84 SER A C 1
ATOM 645 O O . SER A 1 84 ? 4.716 10.594 20.988 1.00 95.75 84 SER A O 1
ATOM 647 N N . LEU A 1 85 ? 2.719 9.607 20.662 1.00 95.00 85 LEU A N 1
ATOM 648 C CA . LEU A 1 85 ? 2.781 9.501 19.207 1.00 95.00 85 LEU A CA 1
ATOM 649 C C . LEU A 1 85 ? 2.201 10.739 18.508 1.00 95.00 85 LEU A C 1
ATOM 651 O O . LEU A 1 85 ? 2.279 10.822 17.288 1.00 95.00 85 LEU A O 1
ATOM 655 N N . ASN A 1 86 ? 1.645 11.697 19.263 1.00 94.75 86 ASN A N 1
ATOM 656 C CA . ASN A 1 86 ? 1.008 12.911 18.745 1.00 94.75 86 ASN A CA 1
ATOM 657 C C . ASN A 1 86 ? -0.126 12.632 17.734 1.00 94.75 86 ASN A C 1
ATOM 659 O O . ASN A 1 86 ? -0.309 13.372 16.771 1.00 94.75 86 ASN A O 1
ATOM 663 N N . ILE A 1 87 ? -0.884 11.560 17.974 1.00 95.75 87 ILE A N 1
ATOM 664 C CA . ILE A 1 87 ? -2.088 11.170 17.229 1.00 95.75 87 ILE A CA 1
ATOM 665 C C . ILE A 1 87 ? -3.212 10.834 18.214 1.00 95.75 87 ILE A C 1
ATOM 667 O O . ILE A 1 87 ? -2.963 10.607 19.401 1.00 95.75 87 ILE A O 1
ATOM 671 N N . THR A 1 88 ? -4.446 10.775 17.724 1.00 96.38 88 THR A N 1
ATOM 672 C CA . THR A 1 88 ? -5.621 10.359 18.501 1.00 96.38 88 THR A CA 1
ATOM 673 C C . THR A 1 88 ? -5.996 8.899 18.235 1.00 96.38 88 THR A C 1
ATOM 675 O O . THR A 1 88 ? -5.611 8.299 17.227 1.00 96.38 88 THR A O 1
ATOM 678 N N . ALA A 1 89 ? -6.801 8.307 19.119 1.00 96.44 89 ALA A N 1
ATOM 679 C CA . ALA A 1 89 ? -7.393 6.988 18.900 1.00 96.44 89 ALA A CA 1
ATOM 680 C C . ALA A 1 89 ? -8.305 6.972 17.661 1.00 96.44 89 ALA A C 1
ATOM 682 O O . ALA A 1 89 ? -8.434 5.938 17.003 1.00 96.44 89 ALA A O 1
ATOM 683 N N . ALA A 1 90 ? -8.893 8.121 17.310 1.00 95.62 90 ALA A N 1
ATOM 684 C CA . ALA A 1 90 ? -9.669 8.284 16.086 1.00 95.62 90 ALA A CA 1
ATOM 685 C C . ALA A 1 90 ? -8.788 8.207 14.828 1.00 95.62 90 ALA A C 1
ATOM 687 O O . ALA A 1 90 ? -9.166 7.518 13.883 1.00 95.62 90 ALA A O 1
ATOM 688 N N . ASP A 1 91 ? -7.604 8.827 14.833 1.00 95.81 91 ASP A N 1
ATOM 689 C CA . ASP A 1 91 ? -6.655 8.748 13.710 1.00 95.81 91 ASP A CA 1
ATOM 690 C C . ASP A 1 91 ? -6.197 7.302 13.481 1.00 95.81 91 ASP A C 1
ATOM 692 O O . ASP A 1 91 ? -6.172 6.809 12.351 1.00 95.81 91 ASP A O 1
ATOM 696 N N . LEU A 1 92 ? -5.914 6.573 14.567 1.00 95.00 92 LEU A N 1
ATOM 697 C CA . LEU A 1 92 ? -5.560 5.157 14.490 1.00 95.00 92 LEU A CA 1
ATOM 698 C C . LEU A 1 92 ? -6.718 4.304 13.943 1.00 95.00 92 LEU A C 1
ATOM 700 O O . LEU A 1 92 ? -6.499 3.448 13.086 1.00 95.00 92 LEU A O 1
ATOM 704 N N . ALA A 1 93 ? -7.952 4.539 14.396 1.00 95.12 93 ALA A N 1
ATOM 705 C CA . ALA A 1 93 ? -9.130 3.836 13.884 1.00 95.12 93 ALA A CA 1
ATOM 706 C C . ALA A 1 93 ? -9.399 4.150 12.398 1.00 95.12 93 ALA A C 1
ATOM 708 O O . ALA A 1 93 ? -9.804 3.266 11.635 1.00 95.12 93 ALA A O 1
ATOM 709 N N . ALA A 1 94 ? -9.133 5.384 11.961 1.00 94.94 94 ALA A N 1
ATOM 710 C CA . ALA A 1 94 ? -9.213 5.772 10.558 1.00 94.94 94 ALA A CA 1
ATOM 711 C C . ALA A 1 94 ? -8.156 5.041 9.713 1.00 94.94 94 ALA A C 1
ATOM 713 O O . ALA A 1 94 ? -8.483 4.545 8.634 1.00 94.94 94 ALA A O 1
ATOM 714 N N . LEU A 1 95 ? -6.928 4.871 10.221 1.00 94.75 95 LEU A N 1
ATOM 715 C CA . LEU A 1 95 ? -5.890 4.074 9.555 1.00 94.75 95 LEU A CA 1
ATOM 716 C C . LEU A 1 95 ? -6.286 2.593 9.422 1.00 94.75 95 LEU A C 1
ATOM 718 O O . LEU A 1 95 ? -6.068 1.990 8.371 1.00 94.75 95 LEU A O 1
ATOM 722 N N . VAL A 1 96 ? -6.903 2.006 10.451 1.00 95.56 96 VAL A N 1
ATOM 723 C CA . VAL A 1 96 ? -7.446 0.634 10.380 1.00 95.56 96 VAL A CA 1
ATOM 724 C C . VAL A 1 96 ? -8.564 0.544 9.339 1.00 95.56 96 VAL A C 1
ATOM 726 O O . VAL A 1 96 ? -8.613 -0.403 8.557 1.00 95.56 96 VAL A O 1
ATOM 729 N N . THR A 1 97 ? -9.426 1.559 9.264 1.00 94.81 97 THR A N 1
ATOM 730 C CA . THR A 1 97 ? -10.453 1.635 8.217 1.00 94.81 97 THR A CA 1
ATOM 731 C C . THR A 1 97 ? -9.811 1.710 6.831 1.00 94.81 97 THR A C 1
ATOM 733 O O . THR A 1 97 ? -10.219 0.982 5.935 1.00 94.81 97 THR A O 1
ATOM 736 N N . LEU A 1 98 ? -8.771 2.524 6.636 1.00 94.25 98 LEU A N 1
ATOM 737 C CA 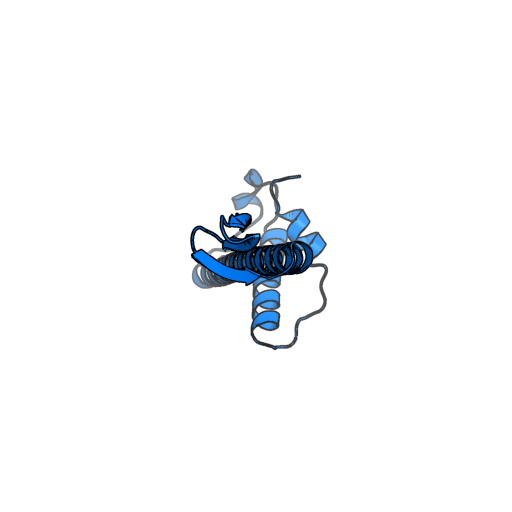. LEU A 1 98 ? -8.019 2.563 5.380 1.00 94.25 98 LEU A CA 1
ATOM 738 C C . LEU A 1 98 ? -7.448 1.183 5.010 1.00 94.25 98 LEU A C 1
ATOM 740 O O . LEU A 1 98 ? -7.565 0.780 3.855 1.00 94.25 98 LEU A O 1
ATOM 744 N N . ALA A 1 99 ? -6.892 0.435 5.968 1.00 94.19 99 ALA A N 1
ATOM 745 C CA . ALA A 1 99 ? -6.397 -0.924 5.731 1.00 94.19 99 ALA A CA 1
ATOM 746 C C . ALA A 1 99 ? -7.485 -1.848 5.153 1.00 94.19 99 ALA A C 1
ATOM 748 O O . ALA A 1 99 ? -7.260 -2.509 4.140 1.00 94.19 99 ALA A O 1
ATOM 749 N N . GLN A 1 100 ? -8.693 -1.816 5.723 1.00 93.81 100 GLN A N 1
ATOM 750 C CA . GLN A 1 100 ? -9.846 -2.579 5.225 1.00 93.81 100 GLN A CA 1
ATOM 751 C C . GLN A 1 100 ? -10.231 -2.196 3.796 1.00 93.81 100 GLN A C 1
ATOM 753 O O . GLN A 1 100 ? -10.542 -3.048 2.966 1.00 93.81 100 GLN A O 1
ATOM 758 N N . GLN A 1 101 ? -10.209 -0.901 3.495 1.00 95.00 101 GLN A N 1
ATOM 759 C CA . GLN A 1 101 ? -10.589 -0.386 2.182 1.00 95.00 101 GLN A CA 1
ATOM 760 C C . GLN A 1 101 ? -9.527 -0.697 1.123 1.00 95.00 101 GLN A C 1
ATOM 762 O O . GLN A 1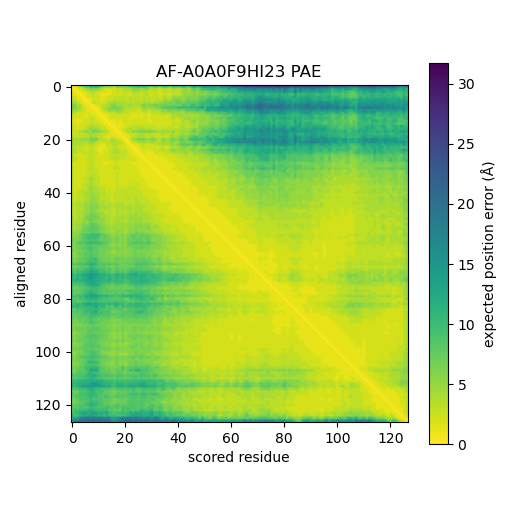 101 ? -9.874 -0.992 -0.021 1.00 95.00 101 GLN A O 1
ATOM 767 N N . LEU A 1 102 ? -8.249 -0.720 1.508 1.00 93.12 102 LEU A N 1
ATOM 768 C CA . LEU A 1 102 ? -7.171 -1.217 0.660 1.00 93.12 102 LEU A CA 1
ATOM 769 C C . LEU A 1 102 ? -7.326 -2.720 0.383 1.00 93.12 102 LEU A C 1
ATOM 771 O O . LEU A 1 102 ? -7.200 -3.124 -0.769 1.00 93.12 102 LEU A O 1
ATOM 775 N N . ASN A 1 103 ? -7.655 -3.534 1.390 1.00 92.75 103 ASN A N 1
ATOM 776 C CA . ASN A 1 103 ? -7.925 -4.964 1.191 1.00 92.75 103 ASN A CA 1
ATOM 777 C C . ASN A 1 103 ? -9.084 -5.175 0.210 1.00 92.75 103 ASN A C 1
ATOM 779 O O . ASN A 1 103 ? -8.937 -5.900 -0.770 1.00 92.75 103 ASN A O 1
ATOM 783 N N . ASN A 1 104 ? -10.194 -4.451 0.390 1.00 94.75 104 ASN A N 1
ATOM 784 C CA . ASN A 1 104 ? -11.314 -4.496 -0.550 1.00 94.75 104 ASN A CA 1
ATOM 785 C C . ASN A 1 104 ? -10.888 -4.130 -1.976 1.00 94.75 104 ASN A C 1
ATOM 787 O O . ASN A 1 104 ? -11.293 -4.798 -2.924 1.00 94.75 104 ASN A O 1
ATOM 791 N N . PHE A 1 105 ? -10.064 -3.092 -2.140 1.00 93.94 105 PHE A N 1
ATOM 792 C CA . PHE A 1 105 ? -9.543 -2.707 -3.450 1.00 93.94 105 PHE A CA 1
ATOM 793 C C . PHE A 1 105 ? -8.741 -3.843 -4.104 1.00 93.94 105 PHE A C 1
ATOM 795 O O . PHE A 1 105 ? -8.949 -4.142 -5.281 1.00 93.94 105 PHE A O 1
ATOM 802 N N . LEU A 1 106 ? -7.853 -4.489 -3.344 1.00 93.81 106 LEU A N 1
ATOM 803 C CA . LEU A 1 106 ? -6.999 -5.577 -3.832 1.00 93.81 106 LEU A CA 1
ATOM 804 C C . LEU A 1 106 ? -7.793 -6.850 -4.159 1.00 93.81 106 LEU A C 1
ATOM 806 O O . LEU A 1 106 ? -7.474 -7.528 -5.135 1.00 93.81 106 LEU A O 1
ATOM 810 N N . ASP A 1 107 ? -8.864 -7.119 -3.415 1.00 94.44 107 ASP A N 1
ATOM 811 C CA . ASP A 1 107 ? -9.752 -8.270 -3.615 1.00 94.44 107 ASP A CA 1
ATOM 812 C C . ASP A 1 107 ? -10.861 -8.018 -4.652 1.00 94.44 107 ASP A C 1
ATOM 814 O O . ASP A 1 107 ? -11.757 -8.848 -4.833 1.00 94.44 107 ASP A O 1
ATOM 818 N N . ASN A 1 108 ? -10.813 -6.885 -5.367 1.00 96.00 108 ASN A N 1
ATOM 819 C CA . ASN A 1 108 ? -11.825 -6.482 -6.347 1.00 96.00 108 ASN A CA 1
ATOM 820 C C . ASN A 1 108 ? -13.245 -6.395 -5.737 1.00 96.00 108 ASN A C 1
ATOM 822 O O . ASN A 1 108 ? -14.249 -6.774 -6.348 1.00 96.00 108 ASN A O 1
ATOM 826 N N . LEU A 1 109 ? -13.322 -5.888 -4.508 1.00 96.56 109 LEU A N 1
ATOM 827 C CA . LEU A 1 109 ? -14.546 -5.591 -3.772 1.00 96.56 109 LEU A CA 1
ATOM 828 C C . LEU A 1 109 ? -14.849 -4.085 -3.795 1.00 96.56 109 LEU A C 1
ATOM 830 O O . LEU A 1 109 ? -14.034 -3.253 -4.195 1.00 96.56 109 LEU A O 1
ATOM 834 N N . ALA A 1 110 ? -16.058 -3.721 -3.365 1.00 96.62 110 ALA A N 1
ATOM 835 C CA . ALA A 1 110 ? -16.455 -2.322 -3.273 1.00 96.62 110 ALA A CA 1
ATOM 836 C C . ALA A 1 110 ? -15.640 -1.580 -2.199 1.00 96.62 110 ALA A C 1
ATOM 838 O O . ALA A 1 110 ? -15.531 -2.031 -1.058 1.00 96.62 110 ALA A O 1
ATOM 839 N N . VAL A 1 111 ? -15.129 -0.405 -2.567 1.00 96.56 111 VAL A N 1
ATOM 840 C CA . VAL A 1 111 ? -14.405 0.509 -1.679 1.00 96.56 111 VAL A CA 1
ATOM 841 C C . VAL A 1 111 ? -15.327 1.665 -1.309 1.00 96.56 111 VAL A C 1
ATOM 843 O O . VAL A 1 111 ? -15.933 2.290 -2.184 1.00 96.56 111 VAL A O 1
ATOM 846 N N . ALA A 1 112 ? -15.462 1.942 -0.016 1.00 95.62 112 ALA A N 1
ATOM 847 C CA . ALA A 1 112 ? -16.219 3.090 0.462 1.00 95.62 112 ALA A CA 1
ATOM 848 C C . ALA A 1 112 ? -15.519 4.401 0.065 1.00 95.62 112 ALA A C 1
ATOM 850 O O . ALA A 1 112 ? -14.305 4.463 -0.093 1.00 95.62 112 ALA A O 1
ATOM 851 N N . THR A 1 113 ? -16.279 5.480 -0.109 1.00 93.88 113 THR A N 1
ATOM 852 C CA . THR A 1 113 ? -15.673 6.801 -0.314 1.00 93.88 113 THR A CA 1
ATOM 853 C C . THR A 1 113 ? -15.139 7.336 1.014 1.00 93.88 113 THR A C 1
ATOM 855 O O . THR A 1 113 ? -15.848 7.310 2.018 1.00 93.88 113 THR A O 1
ATOM 858 N N . GLY A 1 114 ? -13.916 7.865 1.009 1.00 91.06 114 GLY A N 1
ATOM 859 C CA . GLY A 1 114 ? -13.291 8.500 2.166 1.00 91.06 114 GLY A CA 1
ATOM 860 C C . GLY A 1 114 ? -12.084 9.348 1.765 1.00 91.06 114 GLY A C 1
ATOM 861 O O . GLY A 1 114 ? -11.558 9.200 0.662 1.00 91.06 114 GLY A O 1
ATOM 862 N N . ASP A 1 115 ? -11.655 10.239 2.660 1.00 94.06 115 ASP A N 1
ATOM 863 C CA . ASP A 1 115 ? -10.423 11.019 2.496 1.00 94.06 115 ASP A CA 1
ATOM 864 C C . ASP A 1 115 ? -9.227 10.247 3.077 1.00 94.06 115 ASP A C 1
ATOM 866 O O . ASP A 1 115 ? -8.775 10.442 4.211 1.00 94.06 115 ASP A O 1
ATOM 870 N N . TYR A 1 116 ? -8.764 9.274 2.295 1.00 92.62 116 TYR A N 1
ATOM 871 C CA . TYR A 1 116 ? -7.667 8.392 2.685 1.00 92.62 116 TYR A CA 1
ATOM 872 C C . TYR A 1 116 ? -6.301 9.086 2.661 1.00 92.62 116 TYR A C 1
ATOM 874 O O . TYR A 1 116 ? -5.397 8.660 3.379 1.00 92.62 116 TYR A O 1
ATOM 882 N N . ASP A 1 117 ? -6.160 10.175 1.900 1.00 93.00 117 ASP A N 1
ATOM 883 C CA . ASP A 1 117 ? -4.951 11.001 1.911 1.00 93.00 117 ASP A CA 1
ATOM 884 C C . ASP A 1 117 ? -4.837 11.775 3.229 1.00 93.00 117 ASP A C 1
ATOM 886 O O . ASP A 1 117 ? -3.809 11.699 3.903 1.00 93.00 117 ASP A O 1
ATOM 890 N N . ALA A 1 118 ? -5.918 12.425 3.680 1.00 93.25 118 ALA A N 1
ATOM 891 C CA . ALA A 1 118 ? -5.946 13.061 4.997 1.00 93.25 118 ALA A CA 1
ATOM 892 C C . ALA A 1 118 ? -5.670 12.056 6.129 1.00 93.25 118 ALA A C 1
ATOM 894 O O . ALA A 1 118 ? -4.926 12.364 7.059 1.00 93.25 118 ALA A O 1
ATOM 895 N N . THR A 1 119 ? -6.208 10.836 6.017 1.00 93.19 119 THR A N 1
ATOM 896 C CA . THR A 1 119 ? -5.966 9.753 6.985 1.00 93.19 119 THR A CA 1
ATOM 897 C C . THR A 1 119 ? -4.480 9.391 7.077 1.00 93.19 119 THR A C 1
ATOM 899 O O . THR A 1 119 ? -3.937 9.310 8.176 1.00 93.19 119 THR A O 1
ATOM 902 N N . LEU A 1 120 ? -3.798 9.204 5.941 1.00 92.69 120 LEU A N 1
ATOM 903 C CA . LEU A 1 120 ? -2.357 8.922 5.919 1.00 92.69 120 LEU A CA 1
ATOM 904 C C . LEU A 1 120 ? -1.537 10.103 6.448 1.00 92.69 120 LEU A C 1
ATOM 906 O O . LEU A 1 120 ? -0.604 9.909 7.228 1.00 92.69 120 LEU A O 1
ATOM 910 N N . ASN A 1 121 ? -1.898 11.326 6.054 1.00 94.06 121 ASN A N 1
ATOM 911 C CA . ASN A 1 121 ? -1.197 12.535 6.475 1.00 94.06 121 ASN A CA 1
ATOM 912 C C . ASN A 1 121 ? -1.322 12.806 7.981 1.00 94.06 121 ASN A C 1
ATOM 914 O O . ASN A 1 121 ? -0.409 13.392 8.557 1.00 94.06 121 ASN A O 1
ATOM 918 N N . ALA A 1 122 ? -2.394 12.346 8.629 1.00 92.94 122 ALA A N 1
ATOM 919 C CA . ALA A 1 122 ? -2.564 12.463 10.076 1.00 92.94 122 ALA A CA 1
ATOM 920 C C . ALA A 1 122 ? -1.600 11.570 10.881 1.00 92.94 122 ALA A C 1
ATOM 922 O O . ALA A 1 122 ? -1.266 11.904 12.014 1.00 92.94 122 ALA A O 1
ATOM 923 N N . VAL A 1 123 ? -1.149 10.443 10.316 1.00 91.19 123 VAL A N 1
ATOM 924 C CA . VAL A 1 123 ? -0.383 9.414 11.052 1.00 91.19 123 VAL A CA 1
ATOM 925 C C . VAL A 1 123 ? 1.064 9.243 10.585 1.00 91.19 123 VAL A C 1
ATOM 927 O O . VAL A 1 123 ? 1.848 8.560 11.247 1.00 91.19 123 VAL A O 1
ATOM 930 N N . ARG A 1 124 ? 1.441 9.821 9.439 1.00 91.75 124 ARG A N 1
ATOM 931 C CA . ARG A 1 124 ? 2.817 9.770 8.925 1.00 91.75 124 ARG A CA 1
ATOM 932 C C . ARG A 1 124 ? 3.777 10.555 9.826 1.00 91.75 124 ARG A C 1
ATOM 934 O O . ARG A 1 124 ? 3.417 11.563 10.422 1.00 91.75 124 ARG A O 1
ATOM 941 N N . THR A 1 125 ? 5.027 10.108 9.895 1.00 91.00 125 THR A N 1
ATOM 942 C CA . THR A 1 125 ? 6.044 10.674 10.802 1.00 91.00 125 THR A CA 1
ATOM 943 C C . THR A 1 125 ? 7.057 11.589 10.110 1.00 91.00 125 THR A C 1
ATOM 945 O O . THR A 1 125 ? 7.945 12.122 10.762 1.00 91.00 125 THR A O 1
ATOM 948 N N . ASP A 1 126 ? 6.988 11.714 8.787 1.00 84.19 126 ASP A N 1
ATOM 949 C CA . ASP A 1 126 ? 7.925 12.445 7.923 1.00 84.19 126 ASP A CA 1
ATOM 950 C C . ASP A 1 126 ? 7.364 13.810 7.472 1.00 84.19 126 ASP A C 1
ATOM 952 O O . ASP A 1 126 ? 7.537 14.214 6.319 1.00 84.19 126 ASP A O 1
ATOM 956 N N . VAL A 1 127 ? 6.636 14.490 8.359 1.00 62.75 127 VAL A N 1
ATOM 957 C CA . VAL A 1 127 ? 6.128 15.863 8.168 1.00 62.75 127 VAL A CA 1
ATOM 958 C C . VAL A 1 127 ? 7.044 16.894 8.807 1.00 62.75 127 VAL A C 1
ATOM 960 O O . VAL A 1 127 ? 7.578 16.618 9.904 1.00 62.75 127 VAL A O 1
#

Secondary structure (DSSP, 8-state):
-EEEEE-TTS-EEEEETTEEEEEESSHHHHHHHHHHHHHHHHHHHHHHHHHHHHHHHHHHHHHHHHTT-STTSSS---HHHHGGGT--HHHHHHHHHHHHHHHHHHTTPPPPP--HHHHHHHH-S--

Solvent-accessible surface area (backbone atoms only — not comparable to full-atom values): 7230 Å² total; per-residue (Å²): 110,62,46,77,46,78,46,99,84,71,32,20,36,28,30,49,76,86,42,75,72,57,81,24,87,40,67,68,59,28,51,52,50,40,50,53,51,50,51,51,51,53,52,52,51,52,52,50,52,52,50,55,51,48,58,51,34,50,51,49,40,51,52,35,58,76,60,16,34,40,88,93,39,88,49,47,60,46,43,85,81,40,48,92,72,73,45,46,43,65,55,54,51,46,45,41,49,48,29,53,37,50,51,24,53,75,71,76,44,84,58,78,91,74,68,60,64,62,42,50,66,63,72,56,86,91,120

Mean predicted aligned error: 5.38 Å

Organism: NCBI:txid412755